Protein AF-A0A2E5EEL0-F1 (afdb_monomer)

Sequence (100 aa):
MSSIINLPQLLAIGGIGTMELIIIVVIGLLIFGRRLPEVGRNVGRSLVEFKKGVKGIEDDIDSGSKTQTSPKLTDQSVARHEDDVQKTAEAVQNKSENAS

pLDDT: mean 73.63, std 17.56, range [48.62, 97.06]

Radius of gyration: 35.56 Å; Cα contacts (8 Å, |Δi|>4): 4; chains: 1; bounding box: 104×28×78 Å

Solvent-accessible surface area (backbone atoms only — not comparable to full-atom values): 6847 Å² total; per-residue (Å²): 146,86,86,84,81,85,73,72,80,76,60,79,83,75,66,89,46,73,68,59,51,50,53,53,51,51,54,48,42,68,76,47,45,79,50,51,66,52,52,50,50,54,52,49,51,52,51,52,52,49,52,51,52,54,50,51,53,53,49,54,67,66,34,80,79,52,92,78,90,86,82,96,70,84,85,87,78,94,72,89,86,91,80,78,81,76,70,68,74,69,69,70,72,80,76,76,82,86,84,127

Mean predicted aligned error: 18.61 Å

Structure (mmCIF, N/CA/C/O backbone):
data_AF-A0A2E5EEL0-F1
#
_entry.id   AF-A0A2E5EEL0-F1
#
loop_
_atom_site.group_PDB
_atom_site.id
_atom_site.type_symbol
_atom_site.label_atom_id
_atom_site.label_alt_id
_atom_site.label_comp_id
_atom_site.label_asym_id
_atom_site.label_entity_id
_atom_site.label_seq_id
_atom_site.pdbx_PDB_ins_code
_atom_site.Cartn_x
_atom_site.Cartn_y
_atom_site.Cartn_z
_atom_site.occupancy
_atom_site.B_iso_or_equiv
_atom_site.auth_seq_id
_atom_site.auth_comp_id
_atom_site.auth_asym_id
_atom_site.auth_atom_id
_atom_site.pdbx_PDB_model_num
ATOM 1 N N . MET A 1 1 ? 27.871 15.503 -33.422 1.00 65.94 1 MET A N 1
ATOM 2 C CA . MET A 1 1 ? 27.837 14.037 -33.219 1.00 65.94 1 MET A CA 1
ATOM 3 C C . MET A 1 1 ? 28.227 13.658 -31.783 1.00 65.94 1 MET A C 1
ATOM 5 O O . MET A 1 1 ? 28.855 12.635 -31.565 1.00 65.94 1 MET A O 1
ATOM 9 N N . SER A 1 2 ? 27.828 14.450 -30.783 1.00 53.47 2 SER A N 1
ATOM 10 C CA . SER A 1 2 ? 28.184 14.197 -29.378 1.00 53.47 2 SER A CA 1
ATOM 11 C C . SER A 1 2 ? 27.326 15.081 -28.471 1.00 53.47 2 SER A C 1
ATOM 13 O O . SER A 1 2 ? 27.781 16.068 -27.902 1.00 53.47 2 SER A O 1
ATOM 15 N N . SER A 1 3 ? 26.031 14.777 -28.402 1.00 70.12 3 SER A N 1
ATOM 16 C CA . SER A 1 3 ? 25.098 15.496 -27.528 1.00 70.12 3 SER A CA 1
ATOM 17 C C . SER A 1 3 ? 23.979 14.580 -27.049 1.00 70.12 3 SER A C 1
ATOM 19 O O . SER A 1 3 ? 22.832 14.838 -27.363 1.00 70.12 3 SER A O 1
ATOM 21 N N . ILE A 1 4 ? 24.293 13.500 -26.324 1.00 59.22 4 ILE A N 1
ATOM 22 C CA . ILE A 1 4 ? 23.333 12.865 -25.407 1.00 59.22 4 ILE A CA 1
ATOM 23 C C . ILE A 1 4 ? 24.108 12.208 -24.248 1.00 59.22 4 ILE A C 1
ATOM 25 O O . ILE A 1 4 ? 24.398 11.018 -24.278 1.00 59.22 4 ILE A O 1
ATOM 29 N N . ILE A 1 5 ? 24.424 12.973 -23.203 1.00 64.50 5 ILE A N 1
ATOM 30 C CA . ILE A 1 5 ? 24.467 12.424 -21.842 1.00 64.50 5 ILE A CA 1
ATOM 31 C C . ILE A 1 5 ? 23.358 13.159 -21.094 1.00 64.50 5 ILE A C 1
ATOM 33 O O . ILE A 1 5 ? 23.511 14.305 -20.681 1.00 64.50 5 ILE A O 1
ATOM 37 N N . ASN A 1 6 ? 22.194 12.515 -21.007 1.00 53.97 6 ASN A N 1
ATOM 38 C CA . ASN A 1 6 ? 21.153 12.915 -20.074 1.00 53.97 6 ASN A CA 1
ATOM 39 C C . ASN A 1 6 ? 21.682 12.631 -18.670 1.00 53.97 6 ASN A C 1
ATOM 41 O O . ASN A 1 6 ? 22.044 11.493 -18.373 1.00 53.97 6 ASN A O 1
ATOM 45 N N . LEU A 1 7 ? 21.730 13.662 -17.829 1.00 61.28 7 LEU A N 1
ATOM 46 C CA . LEU A 1 7 ? 22.292 13.612 -16.483 1.00 61.28 7 LEU A CA 1
ATOM 47 C C . LEU A 1 7 ? 21.186 13.762 -15.416 1.00 61.28 7 LEU A C 1
ATOM 49 O O . LEU A 1 7 ? 21.152 14.767 -14.710 1.00 61.28 7 LEU A O 1
ATOM 53 N N . PRO A 1 8 ? 20.273 12.781 -15.256 1.00 63.62 8 PRO A N 1
ATOM 54 C CA . PRO A 1 8 ? 19.310 12.779 -14.153 1.00 63.62 8 PRO A CA 1
ATOM 55 C C . PRO A 1 8 ? 19.964 12.452 -12.796 1.00 63.62 8 PRO A C 1
ATOM 57 O O . PRO A 1 8 ? 19.329 12.588 -11.757 1.00 63.62 8 PRO A O 1
ATOM 60 N N . GLN A 1 9 ? 21.248 12.074 -12.771 1.00 60.91 9 GLN A N 1
ATOM 61 C CA . GLN A 1 9 ? 21.964 11.659 -11.558 1.00 60.91 9 GLN A CA 1
ATOM 62 C C . GLN A 1 9 ? 22.237 12.806 -10.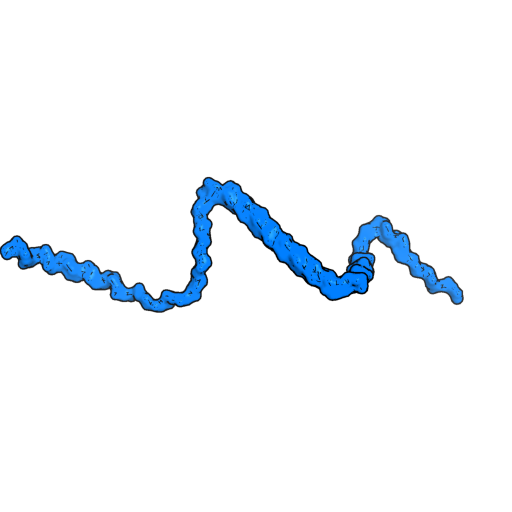558 1.00 60.91 9 GLN A C 1
ATOM 64 O O . GLN A 1 9 ? 22.650 12.541 -9.433 1.00 60.91 9 GLN A O 1
ATOM 69 N N . LEU A 1 10 ? 21.982 14.066 -10.939 1.00 55.53 10 LEU A N 1
ATOM 70 C CA . LEU A 1 10 ? 22.120 15.243 -10.068 1.00 55.53 10 LEU A CA 1
ATOM 71 C C . LEU A 1 10 ? 20.826 15.589 -9.296 1.00 55.53 10 LEU A C 1
ATOM 73 O O . LEU A 1 10 ? 20.873 16.370 -8.351 1.00 55.53 10 LEU A O 1
ATOM 77 N N . LEU A 1 11 ? 19.683 14.975 -9.637 1.00 57.16 11 LEU A N 1
ATOM 78 C CA . LEU A 1 11 ? 18.415 15.136 -8.903 1.00 57.16 11 LEU A CA 1
ATOM 79 C C . LEU A 1 11 ? 18.335 14.290 -7.613 1.00 57.16 11 LEU A C 1
ATOM 81 O O . LEU A 1 11 ? 17.408 14.453 -6.825 1.00 57.16 11 LEU A O 1
ATOM 85 N N . ALA A 1 12 ? 19.333 13.442 -7.342 1.00 58.28 12 ALA A N 1
ATOM 86 C CA . ALA A 1 12 ? 19.364 12.504 -6.216 1.00 58.28 12 ALA A CA 1
ATOM 87 C C . ALA A 1 12 ? 19.669 13.132 -4.831 1.00 58.28 12 ALA A C 1
ATOM 89 O O . ALA A 1 12 ? 20.120 12.428 -3.929 1.00 58.28 12 ALA A O 1
ATOM 90 N N . ILE A 1 13 ? 19.437 14.436 -4.632 1.00 61.06 13 ILE A N 1
ATOM 91 C CA . ILE A 1 13 ? 19.667 15.131 -3.342 1.00 61.06 13 ILE A CA 1
ATOM 92 C C . ILE A 1 13 ? 18.371 15.772 -2.800 1.00 61.06 13 ILE A C 1
ATOM 94 O O . ILE A 1 13 ? 18.411 16.737 -2.044 1.00 61.06 13 ILE A O 1
ATOM 98 N N . GLY A 1 14 ? 17.197 15.260 -3.193 1.00 66.00 14 GLY A N 1
ATOM 99 C CA . GLY A 1 14 ? 15.910 15.884 -2.847 1.00 66.00 14 GLY A CA 1
ATOM 100 C C . GLY A 1 14 ? 14.742 14.942 -2.557 1.00 66.00 14 GLY A C 1
ATOM 101 O O . GLY A 1 14 ? 13.608 15.407 -2.508 1.00 66.00 14 GLY A O 1
ATOM 102 N N . GLY A 1 15 ? 14.993 13.647 -2.353 1.00 69.38 15 GLY A N 1
ATOM 103 C CA . GLY A 1 15 ? 13.949 12.652 -2.095 1.00 69.38 15 GLY A CA 1
ATOM 104 C C . GLY A 1 15 ? 13.576 11.838 -3.332 1.00 69.38 15 GLY A C 1
ATOM 105 O O . GLY A 1 15 ? 13.770 12.263 -4.466 1.00 69.38 15 GLY A O 1
ATOM 106 N N . ILE A 1 16 ? 13.080 10.624 -3.087 1.00 78.94 16 ILE A N 1
ATOM 107 C CA . ILE A 1 16 ? 12.624 9.703 -4.130 1.00 78.94 16 ILE A CA 1
ATOM 108 C C . ILE A 1 16 ? 11.435 10.365 -4.830 1.00 78.94 16 ILE A C 1
ATOM 110 O O . ILE A 1 16 ? 10.367 10.514 -4.232 1.00 78.94 16 ILE A O 1
ATOM 114 N N . GLY A 1 17 ? 11.622 10.796 -6.074 1.00 85.06 17 GLY A N 1
ATOM 115 C CA . GLY A 1 17 ? 10.550 11.353 -6.87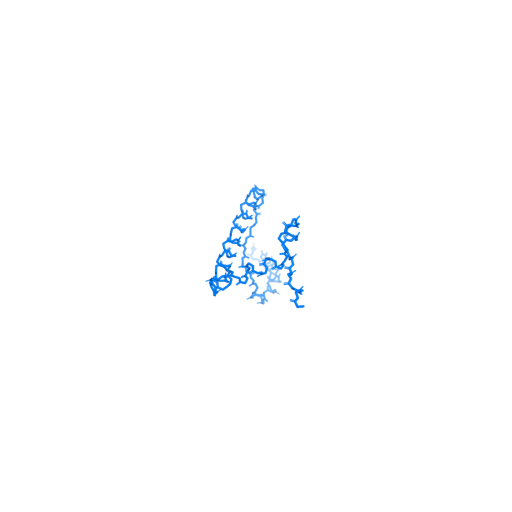9 1.00 85.06 17 GLY A CA 1
ATOM 116 C C . GLY A 1 17 ? 9.530 10.284 -7.263 1.00 85.06 17 GLY A C 1
ATOM 117 O O . GLY A 1 17 ? 9.771 9.073 -7.224 1.00 85.06 17 GLY A O 1
ATOM 118 N N . THR A 1 18 ? 8.340 10.736 -7.660 1.00 89.06 18 THR A N 1
ATOM 119 C CA . THR A 1 18 ? 7.263 9.842 -8.111 1.00 89.06 18 THR A CA 1
ATOM 120 C C . THR A 1 18 ? 7.704 8.975 -9.296 1.00 89.06 18 THR A C 1
ATOM 122 O O . THR A 1 18 ? 7.264 7.834 -9.417 1.00 89.06 18 THR A O 1
ATOM 125 N N . MET A 1 19 ? 8.604 9.490 -10.142 1.00 86.94 19 MET A N 1
ATOM 126 C CA . MET A 1 19 ? 9.142 8.756 -11.289 1.00 86.94 19 MET A CA 1
ATOM 127 C C . MET A 1 19 ? 10.062 7.608 -10.866 1.00 86.94 19 MET A C 1
ATOM 129 O O . MET A 1 19 ? 9.906 6.502 -11.383 1.00 86.94 19 MET A O 1
ATOM 133 N N . GLU A 1 20 ? 10.957 7.808 -9.892 1.00 87.69 20 GLU A N 1
ATOM 134 C CA . GLU A 1 20 ? 11.767 6.713 -9.347 1.00 87.69 20 GLU A CA 1
ATOM 135 C C . GLU A 1 20 ? 10.894 5.644 -8.679 1.00 87.69 20 GLU A C 1
ATOM 137 O O . GLU A 1 20 ? 11.116 4.449 -8.884 1.00 87.69 20 GLU A O 1
ATOM 142 N N . LEU A 1 21 ? 9.857 6.053 -7.937 1.00 91.44 21 LEU A N 1
ATOM 143 C CA . LEU A 1 21 ? 8.913 5.121 -7.314 1.00 91.44 21 LEU A CA 1
ATOM 144 C C . LEU A 1 21 ? 8.201 4.263 -8.375 1.00 91.44 21 LEU A C 1
ATOM 146 O O . LEU A 1 21 ? 8.134 3.041 -8.245 1.00 91.44 21 LEU A O 1
ATOM 150 N N . ILE A 1 22 ? 7.717 4.878 -9.459 1.00 92.81 22 ILE A N 1
ATOM 151 C CA . ILE A 1 22 ? 7.082 4.161 -10.574 1.00 92.81 22 ILE A CA 1
ATOM 152 C C . ILE A 1 22 ? 8.037 3.132 -11.182 1.00 92.81 22 ILE A C 1
ATOM 154 O O . ILE A 1 22 ? 7.627 1.995 -11.406 1.00 92.81 22 ILE A O 1
ATOM 158 N N . ILE A 1 23 ? 9.306 3.484 -11.405 1.00 93.31 23 ILE A N 1
ATOM 159 C CA . ILE A 1 23 ? 10.305 2.552 -11.953 1.00 93.31 23 ILE A CA 1
ATOM 160 C C . ILE A 1 23 ? 10.489 1.345 -11.024 1.00 93.31 23 ILE A C 1
ATOM 162 O O . ILE A 1 23 ? 10.467 0.203 -11.487 1.00 93.31 23 ILE A O 1
ATOM 166 N N . ILE A 1 24 ? 10.606 1.574 -9.713 1.00 92.50 24 ILE A N 1
ATOM 167 C CA . ILE A 1 24 ? 10.734 0.499 -8.717 1.00 92.50 24 ILE A CA 1
ATOM 168 C C . ILE A 1 24 ? 9.488 -0.395 -8.720 1.00 92.50 24 ILE A C 1
ATOM 170 O O . ILE A 1 24 ? 9.610 -1.620 -8.715 1.00 92.50 24 ILE A O 1
ATOM 174 N N . VAL A 1 25 ? 8.291 0.197 -8.776 1.00 93.19 25 VAL A N 1
ATOM 175 C CA . VAL A 1 25 ? 7.026 -0.547 -8.852 1.00 93.19 25 VAL A CA 1
ATOM 176 C C . VAL A 1 25 ? 6.958 -1.385 -10.122 1.00 93.19 25 VAL A C 1
ATOM 178 O O . VAL A 1 25 ? 6.576 -2.548 -10.048 1.00 93.19 25 VAL A O 1
ATOM 181 N N . VAL A 1 26 ? 7.363 -0.849 -11.275 1.00 95.12 26 VAL A N 1
ATOM 182 C CA . VAL A 1 26 ? 7.381 -1.590 -12.544 1.00 95.12 26 VAL A CA 1
ATOM 183 C C . VAL A 1 26 ? 8.346 -2.774 -12.475 1.00 95.12 26 VAL A C 1
ATOM 185 O O . VAL A 1 26 ? 7.967 -3.883 -12.843 1.00 95.12 26 VAL A O 1
ATOM 188 N N . ILE A 1 27 ? 9.560 -2.587 -11.950 1.00 95.56 27 ILE A N 1
ATOM 189 C CA . ILE A 1 27 ? 10.527 -3.684 -11.781 1.00 95.56 27 ILE A CA 1
ATOM 190 C C . ILE A 1 27 ? 9.987 -4.737 -10.804 1.00 95.56 27 ILE A C 1
ATOM 192 O O . ILE A 1 27 ? 10.034 -5.933 -11.091 1.00 95.56 27 ILE A O 1
ATOM 196 N N . GLY A 1 28 ? 9.410 -4.306 -9.680 1.00 94.19 28 GLY A N 1
ATOM 197 C CA . GLY A 1 28 ? 8.743 -5.197 -8.734 1.00 94.19 28 GLY A CA 1
ATOM 198 C C . GLY A 1 28 ? 7.603 -5.979 -9.393 1.00 94.19 28 GLY A C 1
ATOM 199 O O . GLY A 1 28 ? 7.507 -7.190 -9.224 1.00 94.19 28 GLY A O 1
ATOM 200 N N . LEU A 1 29 ? 6.779 -5.328 -10.214 1.00 94.31 29 LEU A N 1
ATOM 201 C CA . LEU A 1 29 ? 5.713 -5.977 -10.978 1.00 94.31 29 LEU A CA 1
ATOM 202 C C . LEU A 1 29 ? 6.253 -6.972 -12.008 1.00 94.31 29 LEU A C 1
ATOM 204 O O . LEU A 1 29 ? 5.602 -7.982 -12.234 1.00 94.31 29 LEU A O 1
ATOM 208 N N . LEU A 1 30 ? 7.420 -6.747 -12.610 1.00 95.12 30 LEU A N 1
ATOM 209 C CA . LEU A 1 30 ? 8.023 -7.723 -13.523 1.00 95.12 30 LEU A CA 1
ATOM 210 C C . LEU A 1 30 ? 8.524 -8.971 -12.784 1.00 95.12 30 LEU A C 1
ATOM 212 O O . LEU A 1 30 ? 8.329 -10.083 -13.266 1.00 95.12 30 LEU A O 1
ATOM 216 N N . ILE A 1 31 ? 9.123 -8.802 -11.602 1.00 95.19 31 ILE A N 1
ATOM 217 C CA . ILE A 1 31 ? 9.647 -9.916 -10.794 1.00 95.19 31 ILE A CA 1
ATOM 218 C C . ILE A 1 31 ? 8.506 -10.706 -10.139 1.00 95.19 31 ILE A C 1
ATOM 220 O O . ILE A 1 31 ? 8.458 -11.933 -10.211 1.00 95.19 31 ILE A O 1
ATOM 224 N N . PHE A 1 32 ? 7.577 -10.010 -9.484 1.00 93.69 32 PHE A N 1
ATOM 225 C CA . PHE A 1 32 ? 6.487 -10.630 -8.731 1.00 93.69 32 PHE A CA 1
ATOM 226 C C . PHE A 1 32 ? 5.258 -10.935 -9.599 1.00 93.69 32 PHE A C 1
ATOM 228 O O . PHE A 1 32 ? 4.455 -11.810 -9.257 1.00 93.69 32 PHE A O 1
ATOM 235 N N . GLY A 1 33 ? 5.079 -10.231 -10.719 1.00 92.50 33 GLY A N 1
ATOM 236 C CA . GLY A 1 33 ? 3.978 -10.435 -11.655 1.00 92.50 33 GLY A CA 1
ATOM 237 C C . GLY A 1 33 ? 2.614 -10.336 -10.982 1.00 92.50 33 GLY A C 1
ATOM 238 O O . GLY A 1 33 ? 2.286 -9.395 -10.258 1.00 92.50 33 GLY A O 1
ATOM 239 N N . ARG A 1 34 ? 1.814 -11.384 -11.187 1.00 91.88 34 ARG A N 1
ATOM 240 C CA . ARG A 1 34 ? 0.455 -11.511 -10.644 1.00 91.88 34 ARG A CA 1
ATOM 241 C C . ARG A 1 34 ? 0.401 -11.708 -9.125 1.00 91.88 34 ARG A C 1
ATOM 243 O O . ARG A 1 34 ? -0.683 -11.598 -8.563 1.00 91.88 34 ARG A O 1
ATOM 250 N N . ARG A 1 35 ? 1.531 -11.974 -8.460 1.00 92.38 35 ARG A N 1
ATOM 251 C CA . ARG A 1 35 ? 1.576 -12.220 -7.007 1.00 92.38 35 ARG A CA 1
ATOM 252 C C . ARG A 1 35 ? 1.505 -10.930 -6.189 1.00 92.38 35 ARG A C 1
ATOM 254 O O . ARG A 1 35 ? 1.012 -10.950 -5.071 1.00 92.38 35 ARG A O 1
ATOM 261 N N . LEU A 1 36 ? 1.937 -9.798 -6.745 1.00 92.44 36 LEU A N 1
ATOM 262 C CA . LEU A 1 36 ? 1.917 -8.490 -6.074 1.00 92.44 36 LEU A CA 1
ATOM 263 C C . LEU A 1 36 ? 0.501 -8.064 -5.607 1.00 92.44 36 LEU A C 1
ATOM 265 O O . LEU A 1 36 ? 0.335 -7.765 -4.423 1.00 92.44 36 LEU A O 1
ATOM 269 N N . PRO A 1 37 ? -0.551 -8.104 -6.457 1.00 88.44 37 PRO A N 1
ATOM 270 C CA . PRO A 1 37 ? -1.918 -7.793 -6.020 1.00 88.44 37 PRO A CA 1
ATOM 271 C C . PRO A 1 37 ? -2.516 -8.838 -5.066 1.00 88.44 37 PRO A C 1
ATOM 273 O O . PRO A 1 37 ? -3.401 -8.504 -4.279 1.00 88.44 37 PRO A O 1
ATOM 276 N N . GLU A 1 38 ? -2.060 -10.089 -5.126 1.00 93.50 38 GLU A N 1
ATOM 277 C CA . GLU A 1 38 ? -2.479 -11.157 -4.212 1.00 93.50 38 GLU A CA 1
ATOM 278 C C . GLU A 1 38 ? -1.900 -10.933 -2.808 1.00 93.50 38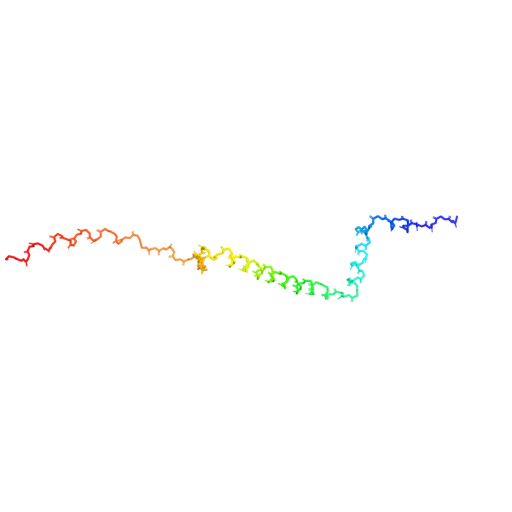 GLU A C 1
ATOM 280 O O . GLU A 1 38 ? -2.641 -10.896 -1.828 1.00 93.50 38 GLU A O 1
ATOM 285 N N . VAL A 1 39 ? -0.598 -10.643 -2.716 1.00 93.88 39 VAL A N 1
ATOM 286 C CA . VAL A 1 39 ? 0.071 -10.265 -1.462 1.00 93.88 39 VAL A CA 1
ATOM 287 C C . VAL A 1 39 ? -0.541 -8.989 -0.883 1.00 93.88 39 VAL A C 1
ATOM 289 O O . VAL A 1 39 ? -0.873 -8.956 0.299 1.00 93.88 39 VAL A O 1
ATOM 292 N N . GLY A 1 40 ? -0.774 -7.963 -1.709 1.00 94.38 40 GLY A N 1
ATOM 293 C CA . GLY A 1 40 ? -1.421 -6.724 -1.271 1.00 94.38 40 GLY A CA 1
ATOM 294 C C . GLY A 1 40 ? -2.832 -6.946 -0.715 1.00 94.38 40 GLY A C 1
ATOM 295 O O . GLY A 1 40 ? -3.191 -6.361 0.305 1.00 94.38 40 GLY A O 1
ATOM 296 N N . ARG A 1 41 ? -3.622 -7.841 -1.325 1.00 95.12 41 ARG A N 1
ATOM 297 C CA . ARG A 1 41 ? -4.938 -8.241 -0.796 1.00 95.12 41 ARG A CA 1
ATOM 298 C C . ARG A 1 41 ? -4.825 -8.931 0.562 1.00 95.12 41 ARG A C 1
ATOM 300 O O . ARG A 1 41 ? -5.594 -8.597 1.461 1.00 95.12 41 ARG A O 1
ATOM 307 N N . ASN A 1 42 ? -3.874 -9.847 0.722 1.00 95.75 42 ASN A N 1
ATOM 308 C CA . ASN A 1 42 ? -3.684 -10.595 1.967 1.00 95.75 42 ASN A CA 1
ATOM 309 C C . ASN A 1 42 ? -3.228 -9.674 3.110 1.00 95.75 42 ASN A C 1
ATOM 311 O O . ASN A 1 42 ? -3.799 -9.707 4.200 1.00 95.75 42 ASN A O 1
ATOM 315 N N . VAL A 1 43 ? -2.271 -8.785 2.834 1.00 96.75 43 VAL A N 1
ATOM 316 C CA . VAL A 1 43 ? -1.822 -7.755 3.784 1.00 96.75 43 VAL A CA 1
ATOM 317 C C . VAL A 1 43 ? -2.960 -6.788 4.114 1.00 96.75 43 VAL A C 1
ATOM 319 O O . VAL A 1 43 ? -3.183 -6.474 5.279 1.00 96.75 43 VAL A O 1
ATOM 322 N N . GLY A 1 44 ? -3.739 -6.362 3.116 1.00 95.56 44 GLY A N 1
ATOM 323 C CA . GLY A 1 44 ? -4.883 -5.474 3.322 1.00 95.56 44 GLY A CA 1
ATOM 324 C C . GLY A 1 44 ? -5.957 -6.081 4.227 1.00 95.56 44 GLY A C 1
ATOM 325 O O . GLY A 1 44 ? -6.489 -5.390 5.092 1.00 95.56 44 GLY A O 1
ATOM 326 N N . ARG A 1 45 ? -6.253 -7.380 4.082 1.00 96.31 45 ARG A N 1
ATOM 327 C CA . ARG A 1 45 ? -7.161 -8.100 4.993 1.00 96.31 45 ARG A CA 1
ATOM 328 C C . ARG A 1 45 ? -6.626 -8.107 6.424 1.00 96.31 45 ARG A C 1
ATOM 330 O O . ARG A 1 45 ? -7.359 -7.719 7.329 1.00 96.31 45 ARG A O 1
ATOM 337 N N . SER A 1 46 ? -5.349 -8.452 6.601 1.00 96.31 46 SER A N 1
ATOM 338 C CA . SER A 1 46 ? -4.687 -8.458 7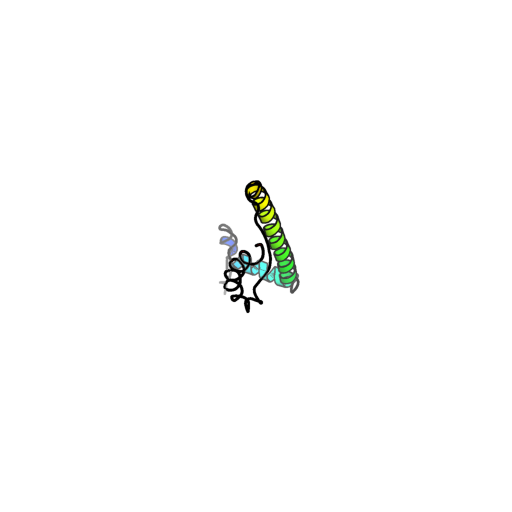.910 1.00 96.31 46 SER A CA 1
ATOM 339 C C . SER A 1 46 ? -4.704 -7.075 8.572 1.00 96.31 46 SER A C 1
ATOM 341 O O . SER A 1 46 ? -5.063 -6.966 9.740 1.00 96.31 46 SER A O 1
ATOM 343 N N . LEU A 1 47 ? -4.435 -5.998 7.824 1.00 97.06 47 LEU A N 1
ATOM 344 C CA . LEU A 1 47 ? -4.486 -4.632 8.351 1.00 97.06 47 LEU A CA 1
ATOM 345 C C . LEU A 1 47 ? -5.909 -4.209 8.755 1.00 97.06 47 LEU A C 1
ATOM 347 O O . LEU A 1 47 ? -6.090 -3.521 9.758 1.00 97.06 47 LEU A O 1
ATOM 351 N N . VAL A 1 48 ? -6.930 -4.622 7.996 1.00 96.44 48 VAL A N 1
ATOM 352 C CA . VAL A 1 48 ? -8.338 -4.344 8.326 1.00 96.44 48 VAL A CA 1
ATOM 353 C C . VAL A 1 48 ? -8.762 -5.070 9.602 1.00 96.44 48 VAL A C 1
ATOM 355 O O . VAL A 1 48 ? -9.422 -4.467 10.447 1.00 96.44 48 VAL A O 1
ATOM 358 N N . GLU A 1 49 ? -8.404 -6.343 9.752 1.00 96.50 49 GLU A N 1
ATOM 359 C CA . GLU A 1 49 ? -8.695 -7.125 10.960 1.00 96.50 49 GLU A CA 1
ATOM 360 C C . GLU A 1 49 ? -7.921 -6.597 12.168 1.00 96.50 49 GLU A C 1
ATOM 362 O O . GLU A 1 49 ? -8.516 -6.395 13.224 1.00 96.50 49 GLU A O 1
ATOM 367 N N . PHE A 1 50 ? -6.646 -6.251 11.986 1.00 96.44 50 PHE A N 1
ATOM 368 C CA . PHE A 1 50 ? -5.834 -5.598 13.008 1.00 96.44 50 PHE A CA 1
ATOM 369 C C . PHE A 1 50 ? -6.472 -4.284 13.474 1.00 96.44 50 PHE A C 1
ATOM 371 O O . PHE A 1 50 ? -6.676 -4.087 14.668 1.00 96.44 50 PHE A O 1
ATOM 378 N N . LYS A 1 51 ? -6.894 -3.416 12.543 1.00 95.12 51 LYS A N 1
ATOM 379 C CA . LYS A 1 51 ? -7.575 -2.153 12.873 1.00 95.12 51 LYS A CA 1
ATOM 380 C C . LYS A 1 51 ? -8.883 -2.373 13.638 1.00 95.12 51 LYS A C 1
ATOM 382 O O . LYS A 1 51 ? -9.207 -1.580 14.517 1.00 95.12 51 LYS A O 1
ATOM 387 N N . LYS A 1 52 ? -9.652 -3.411 13.295 1.00 94.44 52 LYS A N 1
ATOM 388 C CA . LYS A 1 52 ? -10.881 -3.772 14.022 1.00 94.44 52 LYS A CA 1
ATOM 389 C C . LYS A 1 52 ? -10.579 -4.272 15.432 1.00 94.44 52 LYS A C 1
ATOM 391 O O . LYS A 1 52 ? -11.283 -3.874 16.348 1.00 94.44 52 LYS A O 1
ATOM 396 N N . GLY A 1 53 ? -9.545 -5.097 15.593 1.00 94.06 53 GLY A N 1
ATOM 397 C CA . GLY A 1 53 ? -9.099 -5.582 16.897 1.00 94.06 53 GLY A CA 1
ATOM 398 C C . GLY A 1 53 ? -8.637 -4.443 17.801 1.00 94.06 53 GLY A C 1
ATOM 399 O O . GLY A 1 53 ? -9.115 -4.335 18.921 1.00 94.06 53 GLY A O 1
ATOM 400 N N . VAL A 1 54 ? -7.790 -3.543 17.288 1.00 94.25 54 VAL A N 1
ATOM 401 C CA . VAL A 1 54 ? -7.337 -2.356 18.034 1.00 94.25 54 VAL A CA 1
ATOM 402 C C . VAL A 1 54 ? -8.521 -1.478 18.436 1.00 94.25 54 VAL A C 1
ATOM 404 O O . VAL A 1 54 ? -8.642 -1.132 19.603 1.00 94.25 54 VAL A O 1
ATOM 407 N N . LYS A 1 55 ? -9.445 -1.197 17.505 1.00 91.19 55 LYS A N 1
ATOM 408 C CA . LYS A 1 55 ? -10.636 -0.398 17.812 1.00 91.19 55 LYS A CA 1
ATOM 409 C C . LYS A 1 55 ? -11.536 -1.064 18.860 1.00 91.19 55 LYS A C 1
ATOM 411 O O . LYS A 1 55 ? -12.030 -0.373 19.733 1.00 91.19 55 LYS A O 1
ATOM 416 N N . GLY A 1 56 ? -11.728 -2.382 18.788 1.00 88.81 56 GLY A N 1
ATOM 417 C CA . GLY A 1 56 ? -12.503 -3.119 19.788 1.00 88.81 56 GLY A CA 1
ATOM 418 C C . GLY A 1 56 ? -11.891 -3.028 21.186 1.00 88.81 56 GLY A C 1
ATOM 419 O O . GLY A 1 56 ? -12.621 -2.865 22.149 1.00 88.81 56 GLY A O 1
ATOM 420 N N . ILE A 1 57 ? -10.559 -3.049 21.294 1.00 87.81 57 ILE A N 1
ATOM 421 C CA . ILE A 1 57 ? -9.858 -2.882 22.575 1.00 87.81 57 ILE A CA 1
ATOM 422 C C . ILE A 1 57 ? -10.026 -1.456 23.116 1.00 87.81 57 ILE A C 1
ATOM 424 O O . ILE A 1 57 ? -10.238 -1.278 24.310 1.00 87.81 57 ILE A O 1
ATOM 428 N N . GLU A 1 58 ? -9.939 -0.441 22.256 1.00 85.44 58 GLU A N 1
ATOM 429 C CA . GLU A 1 58 ? -10.174 0.958 22.643 1.00 85.44 58 GLU A CA 1
ATOM 430 C C . GLU A 1 58 ? -11.624 1.180 23.089 1.00 85.44 58 GLU A C 1
ATOM 432 O O . GLU A 1 58 ? -11.862 1.760 24.147 1.00 85.44 58 GLU A O 1
ATOM 437 N N . ASP A 1 59 ? -12.579 0.622 22.339 1.00 84.81 59 ASP A N 1
ATOM 438 C CA . ASP A 1 59 ? -13.996 0.639 22.686 1.00 84.81 59 ASP A CA 1
ATOM 439 C C . ASP A 1 59 ? -14.237 -0.114 24.014 1.00 84.81 59 ASP A C 1
ATOM 441 O O . ASP A 1 59 ? -15.012 0.373 24.826 1.00 84.81 59 ASP A O 1
ATOM 445 N N . ASP A 1 60 ? -13.563 -1.236 24.299 1.00 78.44 60 ASP A N 1
ATOM 446 C CA . ASP A 1 60 ? -13.682 -1.982 25.568 1.00 78.44 60 ASP A CA 1
ATOM 447 C C . ASP A 1 60 ? -13.089 -1.219 26.769 1.00 78.44 60 ASP A C 1
ATOM 449 O O . ASP A 1 60 ? -13.629 -1.283 27.878 1.00 78.44 60 ASP A O 1
ATOM 453 N N . ILE A 1 61 ? -12.000 -0.471 26.559 1.00 77.50 61 ILE A N 1
ATOM 454 C CA . ILE A 1 61 ? -11.371 0.367 27.592 1.00 77.50 61 ILE A CA 1
ATOM 455 C C . ILE A 1 61 ? -12.247 1.591 27.907 1.00 77.50 61 ILE A C 1
ATOM 457 O O . ILE A 1 61 ? -12.427 1.919 29.081 1.00 77.50 61 ILE A O 1
ATOM 461 N N . ASP A 1 62 ? -12.854 2.221 26.896 1.00 72.19 62 ASP A N 1
ATOM 462 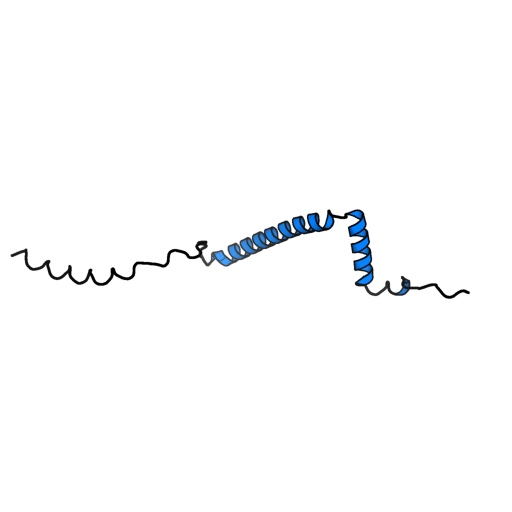C CA . ASP A 1 62 ? -13.786 3.344 27.079 1.00 72.19 62 ASP A CA 1
ATOM 463 C C . ASP A 1 62 ? -15.186 2.888 27.553 1.00 72.19 62 ASP A C 1
ATOM 465 O O . ASP A 1 62 ? -15.878 3.601 28.291 1.00 72.19 62 ASP A O 1
ATOM 469 N N . SER A 1 63 ? -15.616 1.675 27.186 1.00 59.97 63 SER A N 1
ATOM 470 C CA . SER A 1 63 ? -16.947 1.123 27.499 1.00 59.97 63 SER A CA 1
ATOM 471 C C . SER A 1 63 ? -17.041 0.422 28.852 1.00 59.97 63 SER A C 1
ATOM 473 O O . SER A 1 63 ? -18.139 0.007 29.230 1.00 59.97 63 SER A O 1
ATOM 475 N N . GLY A 1 64 ? -15.981 0.438 29.669 1.00 56.91 64 GLY A N 1
ATOM 476 C CA . GLY A 1 64 ? -16.077 0.199 31.119 1.00 56.91 64 GLY A CA 1
ATOM 477 C C . GLY A 1 64 ? -17.091 1.111 31.843 1.00 56.91 64 GLY A C 1
ATOM 478 O O . GLY A 1 64 ? -17.371 0.908 33.022 1.00 56.91 64 GLY A O 1
ATOM 479 N N . SER A 1 65 ? -17.676 2.091 31.138 1.00 57.94 65 SER A N 1
ATOM 480 C CA . SER A 1 65 ? -18.771 2.955 31.593 1.00 57.94 65 SER A CA 1
ATOM 481 C C . SER A 1 65 ? -20.112 2.775 30.846 1.00 57.94 65 SER A C 1
ATOM 483 O O . SER A 1 65 ? -21.139 3.241 31.341 1.00 57.94 65 SER A O 1
ATOM 485 N N . LYS A 1 66 ? -20.189 2.101 29.685 1.00 52.38 66 LYS A N 1
ATOM 486 C CA . LYS A 1 66 ? -21.458 1.975 28.934 1.00 52.38 66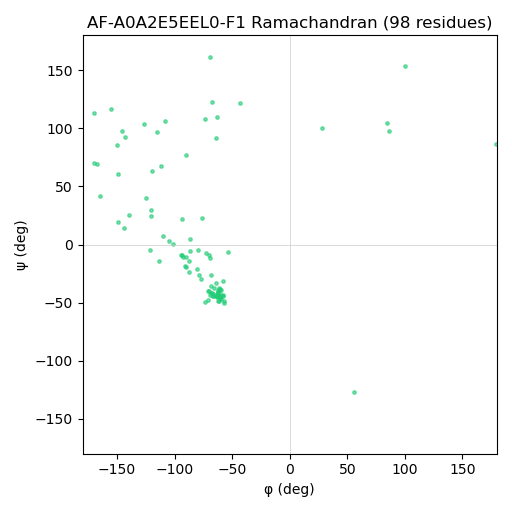 LYS A CA 1
ATOM 487 C C . LYS A 1 66 ? -21.605 0.635 28.210 1.00 52.38 66 LYS A C 1
ATOM 489 O O . LYS A 1 66 ? -21.201 0.476 27.066 1.00 52.38 66 LYS A O 1
ATOM 494 N N . THR A 1 67 ? -22.331 -0.283 28.847 1.00 56.62 67 THR A N 1
ATOM 495 C CA . THR A 1 67 ? -23.168 -1.286 28.170 1.00 56.62 67 THR A CA 1
ATOM 496 C C . THR A 1 67 ? -23.931 -0.621 27.029 1.00 56.62 67 THR A C 1
ATOM 498 O O . THR A 1 67 ? -24.672 0.297 27.354 1.00 56.62 67 THR A O 1
ATOM 501 N N . GLN A 1 68 ? -23.788 -1.077 25.773 1.00 55.00 68 GLN A N 1
ATOM 502 C CA . GLN A 1 68 ? -24.849 -1.229 24.747 1.00 55.00 68 GLN A CA 1
ATOM 503 C C . GLN A 1 68 ? -24.291 -2.013 23.533 1.00 55.00 68 GLN A C 1
ATOM 505 O O . GLN A 1 68 ? -23.313 -1.614 22.919 1.00 55.00 68 GLN A O 1
ATOM 510 N N . THR A 1 69 ? -24.774 -3.231 23.270 1.00 49.81 69 THR A N 1
ATOM 511 C CA . THR A 1 69 ? -25.885 -3.542 22.340 1.00 49.81 69 THR A CA 1
ATOM 512 C C . THR A 1 69 ? -25.422 -3.667 20.880 1.00 49.81 69 THR A C 1
ATOM 514 O O . THR A 1 69 ? -25.221 -2.685 20.177 1.00 49.81 69 THR A O 1
ATOM 517 N N . SER A 1 70 ? -25.333 -4.907 20.391 1.00 53.47 70 SER A N 1
ATOM 518 C CA . SER A 1 70 ? -25.396 -5.224 18.959 1.00 53.47 70 SER A CA 1
ATOM 519 C C . SER A 1 70 ? -26.470 -6.286 18.715 1.00 53.47 70 SER A C 1
ATOM 521 O O . SER A 1 70 ? -26.222 -7.464 18.957 1.00 53.47 70 SER A O 1
ATOM 523 N N . PRO A 1 71 ? -27.645 -5.914 18.189 1.00 54.31 71 PRO A N 1
ATOM 524 C CA . PRO A 1 71 ? -28.509 -6.809 17.451 1.00 54.31 71 PRO A CA 1
ATOM 525 C C . PRO A 1 71 ? -28.439 -6.401 15.984 1.00 54.31 71 PRO A C 1
ATOM 527 O O . PRO A 1 71 ? -28.985 -5.393 15.538 1.00 54.31 71 PRO A O 1
ATOM 530 N N . LYS A 1 72 ? -27.742 -7.231 15.220 1.00 59.25 72 LYS A N 1
ATOM 531 C CA . LYS A 1 72 ? -27.844 -7.298 13.771 1.00 59.25 72 LYS A CA 1
ATOM 532 C C . LYS A 1 72 ? -29.263 -7.759 13.411 1.00 59.25 72 LYS A C 1
ATOM 534 O O . LYS A 1 72 ? -29.490 -8.959 13.337 1.00 59.25 72 LYS A O 1
ATOM 539 N N . LEU A 1 73 ? -30.202 -6.839 13.197 1.00 53.66 73 LEU A N 1
ATOM 540 C CA . LEU A 1 73 ? -31.507 -7.125 12.590 1.00 53.66 73 LEU A CA 1
ATOM 541 C C . LEU A 1 73 ? -31.911 -5.955 11.687 1.00 53.66 73 LEU A C 1
ATOM 543 O O . LEU A 1 73 ? -32.504 -4.972 12.119 1.00 53.66 73 LEU A O 1
ATOM 547 N N . THR A 1 74 ? -31.558 -6.072 10.411 1.00 48.62 74 THR A N 1
ATOM 548 C CA . THR A 1 74 ? -32.233 -5.351 9.335 1.00 48.62 74 THR A CA 1
ATOM 549 C C . THR A 1 74 ? -33.594 -6.015 9.137 1.00 48.62 74 THR A C 1
ATOM 551 O O . THR A 1 74 ? -33.665 -7.169 8.730 1.00 48.62 74 THR A O 1
ATOM 554 N N . ASP A 1 75 ? -34.639 -5.306 9.549 1.00 58.34 75 ASP A N 1
ATOM 555 C CA . ASP A 1 75 ? -35.837 -5.023 8.756 1.00 58.34 75 ASP A CA 1
ATOM 556 C C . ASP A 1 75 ? -36.230 -6.052 7.674 1.00 58.34 75 ASP A C 1
ATOM 558 O O . ASP A 1 75 ? -35.672 -6.040 6.580 1.00 58.34 75 ASP A O 1
ATOM 562 N N . GLN A 1 76 ? -37.216 -6.907 7.984 1.00 57.44 76 GLN A N 1
ATOM 563 C CA . GLN A 1 76 ? -38.334 -7.244 7.083 1.00 57.44 76 GLN A CA 1
ATOM 564 C C . GLN A 1 76 ? -39.405 -8.059 7.835 1.00 57.44 76 GLN A C 1
ATOM 566 O O . GLN A 1 76 ? -39.561 -9.255 7.624 1.00 57.44 76 GLN A O 1
ATOM 571 N N . SER A 1 77 ? -40.136 -7.426 8.754 1.00 51.16 77 SER A N 1
ATOM 572 C CA . SER A 1 77 ? -41.465 -7.901 9.194 1.00 51.16 77 SER A CA 1
ATOM 573 C C . SER A 1 77 ? -42.207 -6.794 9.951 1.00 51.16 77 SER A C 1
ATOM 575 O O . SER A 1 77 ? -42.832 -7.030 10.982 1.00 51.16 77 SER A O 1
ATOM 577 N N . VAL A 1 78 ? -42.128 -5.559 9.452 1.00 57.12 78 VAL A N 1
ATOM 578 C CA . VAL A 1 78 ? -43.024 -4.474 9.868 1.00 57.12 78 VAL A CA 1
ATOM 579 C C . VAL A 1 78 ? -44.232 -4.510 8.936 1.00 57.12 78 VAL A C 1
ATOM 581 O O . VAL A 1 78 ? -44.327 -3.764 7.970 1.00 57.12 78 VAL A O 1
ATOM 584 N N . ALA A 1 79 ? -45.132 -5.458 9.179 1.00 56.25 79 ALA A N 1
ATOM 585 C CA . ALA A 1 79 ? -46.495 -5.411 8.674 1.00 56.25 79 ALA A CA 1
ATOM 586 C C . ALA A 1 79 ? -47.384 -6.249 9.597 1.00 56.25 79 ALA A C 1
ATOM 588 O O . ALA A 1 79 ? -47.244 -7.469 9.641 1.00 56.25 79 ALA A O 1
ATOM 589 N N . ARG A 1 80 ? -48.344 -5.571 10.240 1.00 53.19 80 ARG A N 1
ATOM 590 C CA . AR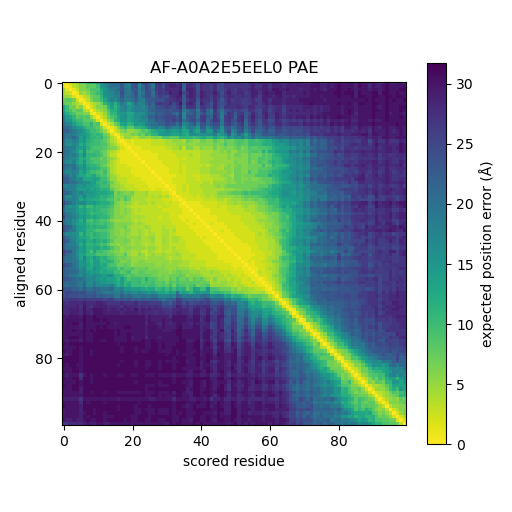G A 1 80 ? -49.427 -6.088 11.097 1.00 53.19 80 ARG A CA 1
ATOM 591 C C . ARG A 1 80 ? -49.055 -6.296 12.566 1.00 53.19 80 ARG A C 1
ATOM 593 O O . ARG A 1 80 ? -48.548 -7.351 12.926 1.00 53.19 80 ARG A O 1
ATOM 600 N N . HIS A 1 81 ? -49.404 -5.321 13.400 1.00 53.31 81 HIS A N 1
ATOM 601 C CA . HIS A 1 81 ? -50.425 -5.455 14.455 1.00 53.31 81 HIS A CA 1
ATOM 602 C C . HIS A 1 81 ? -50.499 -4.117 15.207 1.00 53.31 81 HIS A C 1
ATOM 604 O O . HIS A 1 81 ? -49.818 -3.907 16.204 1.00 53.31 81 HIS A O 1
ATOM 610 N N . GLU A 1 82 ? -51.315 -3.199 14.692 1.00 55.38 82 GLU A N 1
ATOM 611 C CA . GLU A 1 82 ? -51.777 -2.006 15.409 1.00 55.38 82 GLU A CA 1
ATOM 612 C C . GLU A 1 82 ? -53.310 -2.070 15.483 1.00 55.38 82 GLU A C 1
ATOM 614 O O . GLU A 1 82 ? -53.976 -1.259 14.866 1.00 55.38 82 GLU A O 1
ATOM 619 N N . ASP A 1 83 ? -53.883 -3.073 16.163 1.00 53.38 83 ASP A N 1
ATOM 620 C CA . ASP A 1 83 ? -55.346 -3.158 16.373 1.00 53.38 83 ASP A CA 1
ATOM 621 C C . ASP A 1 83 ? -55.754 -3.853 17.699 1.00 53.38 83 ASP A C 1
ATOM 623 O O . ASP A 1 83 ? -56.897 -4.270 17.860 1.00 53.38 83 ASP A O 1
ATOM 627 N N . ASP A 1 84 ? -54.864 -3.955 18.698 1.00 51.97 84 ASP A N 1
ATOM 628 C CA . ASP A 1 84 ? -55.164 -4.658 19.970 1.00 51.97 84 ASP A CA 1
ATOM 629 C C . ASP A 1 84 ? -55.297 -3.748 21.208 1.00 51.97 84 ASP A C 1
ATOM 631 O O . ASP A 1 84 ? -55.449 -4.234 22.329 1.00 51.97 84 ASP A O 1
ATOM 635 N N . VAL A 1 85 ? -55.296 -2.420 21.048 1.00 56.56 85 VAL A N 1
ATOM 636 C CA . VAL A 1 85 ? -55.394 -1.493 22.199 1.00 56.56 85 VAL A CA 1
ATOM 637 C C . VAL A 1 85 ? -56.832 -1.034 22.490 1.00 56.56 85 VAL A C 1
ATOM 639 O O . VAL A 1 85 ? -57.097 -0.495 23.561 1.00 56.56 85 VAL A O 1
ATOM 642 N N . GLN A 1 86 ? -57.814 -1.327 21.630 1.00 51.75 86 GLN A N 1
ATOM 643 C CA . GLN A 1 86 ? -59.192 -0.861 21.859 1.00 51.75 86 GLN A CA 1
ATOM 644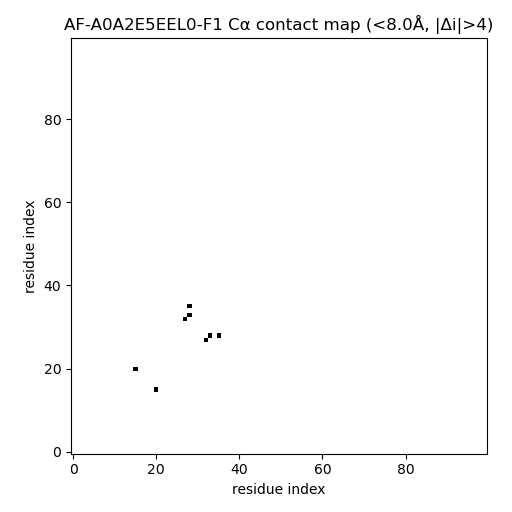 C C . GLN A 1 86 ? -60.106 -1.861 22.602 1.00 51.75 86 GLN A C 1
ATOM 646 O O . GLN A 1 86 ? -61.196 -1.478 23.015 1.00 51.75 86 GLN A O 1
ATOM 651 N N . LYS A 1 87 ? -59.694 -3.121 22.830 1.00 56.84 87 LYS A N 1
ATOM 652 C CA . LYS A 1 87 ? -60.572 -4.169 23.412 1.00 56.84 87 LYS A CA 1
ATOM 653 C C . LYS A 1 87 ? -60.359 -4.452 24.909 1.00 56.84 87 LYS A C 1
ATOM 655 O O . LYS A 1 87 ? -61.043 -5.286 25.495 1.00 56.84 87 LYS A O 1
ATOM 660 N N . THR A 1 88 ? -59.438 -3.757 25.571 1.00 55.34 88 THR A N 1
ATOM 661 C CA . THR A 1 88 ? -59.174 -3.935 27.013 1.00 55.34 88 THR A CA 1
ATOM 662 C C . THR A 1 88 ? -59.970 -2.980 27.907 1.00 55.34 88 THR A C 1
ATOM 664 O O . THR A 1 88 ? -60.047 -3.210 29.112 1.00 55.34 88 THR A O 1
ATOM 667 N N . ALA A 1 89 ? -60.633 -1.966 27.339 1.00 56.00 89 ALA A N 1
ATOM 668 C CA . ALA A 1 89 ? -61.484 -1.040 28.093 1.00 56.00 89 ALA A CA 1
ATOM 669 C C . ALA A 1 89 ? -62.894 -1.593 28.396 1.00 56.00 89 ALA A C 1
ATOM 671 O O . ALA A 1 89 ? -63.527 -1.152 29.351 1.00 56.00 89 ALA A O 1
ATOM 672 N N . GLU A 1 90 ? -63.383 -2.589 27.649 1.00 56.72 90 GLU A N 1
ATOM 673 C CA . GLU A 1 90 ? -64.751 -3.116 27.821 1.00 56.72 90 GLU A CA 1
ATOM 674 C C . GLU A 1 90 ? -64.862 -4.241 28.870 1.00 56.72 90 GLU A C 1
ATOM 676 O O . GLU A 1 90 ? -65.954 -4.557 29.339 1.00 56.72 90 GLU A O 1
ATOM 681 N N . ALA A 1 91 ? -63.746 -4.831 29.311 1.00 58.81 91 ALA A N 1
ATOM 682 C CA . ALA A 1 91 ? -63.763 -5.965 30.244 1.00 58.81 91 ALA A CA 1
ATOM 683 C C . ALA A 1 91 ? -63.814 -5.578 31.739 1.00 58.81 91 ALA A C 1
ATOM 685 O O . ALA A 1 91 ? -63.948 -6.458 32.588 1.00 58.81 91 ALA A O 1
ATOM 686 N N . VAL A 1 92 ? -63.725 -4.290 32.091 1.00 58.75 92 VAL A N 1
ATOM 687 C CA . VAL A 1 92 ? -63.728 -3.849 33.504 1.00 58.75 92 VAL A CA 1
ATOM 688 C C . VAL A 1 92 ? -65.141 -3.552 34.022 1.00 58.75 92 VAL A C 1
ATOM 690 O O . VAL A 1 92 ? -65.371 -3.592 35.228 1.00 58.75 92 VAL A O 1
ATOM 693 N N . GLN A 1 93 ? -66.124 -3.341 33.142 1.00 61.50 93 GLN A N 1
ATOM 694 C CA . GLN A 1 93 ? -67.468 -2.935 33.569 1.00 61.50 93 GLN A CA 1
ATOM 695 C C . GLN A 1 93 ? -68.428 -4.105 33.853 1.00 61.50 93 GLN A C 1
ATOM 697 O O . GLN A 1 93 ? -69.375 -3.937 34.614 1.00 61.50 93 GLN A O 1
ATOM 702 N N . ASN A 1 94 ? -68.158 -5.316 33.353 1.00 61.09 94 ASN A N 1
ATOM 703 C CA . ASN A 1 94 ? -69.038 -6.481 33.555 1.00 61.09 94 ASN A CA 1
ATOM 704 C C . ASN A 1 94 ? -68.655 -7.367 34.765 1.00 61.09 94 ASN A C 1
ATOM 706 O O . ASN A 1 94 ? -68.973 -8.553 34.815 1.00 61.09 94 ASN A O 1
ATOM 710 N N . LYS A 1 95 ?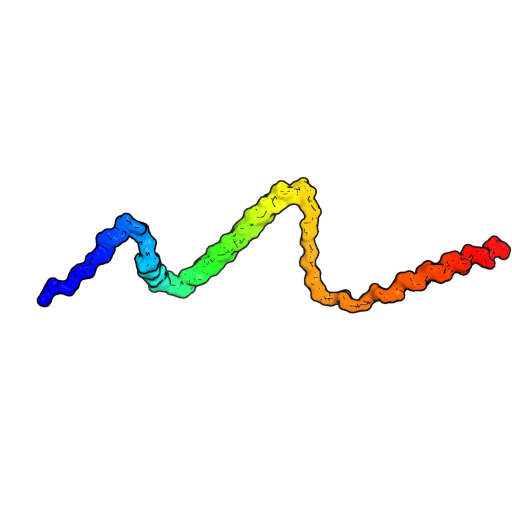 -67.926 -6.823 35.748 1.00 63.22 95 LYS A N 1
ATOM 711 C CA . LYS A 1 95 ? -67.546 -7.547 36.980 1.00 63.22 95 LYS A CA 1
ATOM 712 C C . LYS A 1 95 ? -68.070 -6.881 38.258 1.00 63.22 95 LYS A C 1
ATOM 714 O O . LYS A 1 95 ? -67.461 -7.005 39.313 1.00 63.22 95 LYS A O 1
ATOM 719 N N . SER A 1 96 ? -69.209 -6.194 38.171 1.00 60.38 96 SER A N 1
ATOM 720 C CA . SER A 1 96 ? -69.933 -5.682 39.346 1.00 60.38 96 SER A CA 1
ATOM 721 C C . SER A 1 96 ? -71.373 -6.203 39.472 1.00 60.38 96 SER A C 1
ATOM 723 O O . SER A 1 96 ? -72.006 -5.922 40.483 1.00 60.38 96 SER A O 1
ATOM 725 N N . GLU A 1 97 ? -71.895 -6.978 38.513 1.00 61.25 97 GLU A N 1
ATOM 726 C CA . GLU A 1 97 ? -73.306 -7.419 38.528 1.00 61.25 97 GLU A CA 1
ATOM 727 C C . GLU A 1 97 ? -73.539 -8.887 38.931 1.00 61.25 97 GLU A C 1
ATOM 729 O O . GLU A 1 97 ? -74.679 -9.327 38.952 1.00 61.25 97 GLU A O 1
ATOM 734 N N . ASN A 1 98 ? -72.509 -9.659 39.302 1.00 59.78 98 ASN A N 1
ATOM 735 C CA . ASN A 1 98 ? -72.685 -11.080 39.660 1.00 59.78 98 ASN A CA 1
ATOM 736 C C . ASN A 1 98 ? -72.136 -11.445 41.051 1.00 59.78 98 ASN A C 1
ATOM 738 O O . ASN A 1 98 ? -71.479 -12.473 41.216 1.00 59.78 98 ASN A O 1
ATOM 742 N N . ALA A 1 99 ? -72.337 -10.569 42.038 1.00 61.22 99 ALA A N 1
ATOM 743 C CA . ALA A 1 99 ? -71.958 -10.820 43.433 1.00 61.22 99 ALA A CA 1
ATOM 744 C C . ALA A 1 99 ? -72.993 -10.316 44.462 1.00 61.22 99 ALA A C 1
ATOM 746 O O . ALA A 1 99 ? -72.619 -10.047 45.604 1.00 61.22 99 ALA A O 1
ATOM 747 N N . SER A 1 100 ? -74.267 -10.212 44.069 1.00 58.06 100 SER A N 1
ATOM 748 C CA . SER A 1 100 ? -75.398 -10.001 44.987 1.00 58.06 100 SER A CA 1
ATOM 749 C C . SER A 1 100 ? -76.395 -11.141 44.866 1.00 58.06 100 SER A C 1
ATOM 751 O O . SER A 1 100 ? -76.708 -11.503 43.710 1.00 58.06 100 SER A O 1
#

Foldseek 3Di:
DDDDDDCPVVVVPPDCDPVNVVVVVVVVCVVCPPVVVVVVVVVVVVVVVVVVVVVVVVCVVVCVPDDDDDDPDDDDDPDDDPPPPPPPVPVPPPPPPPDD

Secondary structure (DSSP, 8-state):
-------GGGSTTS---HHHHHHHHHHHHHHHTTHHHHHHHHHHHHHHHHHHHHHHHHHHHHGGG--------------S---SSSSSSSSSGGGSSS--